Protein AF-A0A6V8LI82-F1 (afdb_monomer_lite)

Foldseek 3Di:
DAWDFFDDDLADDPVDDPLRHGDDDPPPGDTDDDDPDPKDWDWDWDDDPPDIDTDIDIDDPFPDKDKDKDDWAPKAAAAEDEDAADPPFDFDQKAIKTKMKMWIFTHHPNDTPDIDIGIDTHHIGHGYDHDDDDD

Structure (mmCIF, N/CA/C/O backbone):
data_AF-A0A6V8LI82-F1
#
_entry.id   AF-A0A6V8LI82-F1
#
loop_
_atom_site.group_PDB
_atom_site.id
_atom_site.type_symbol
_atom_site.label_atom_id
_atom_site.label_alt_id
_atom_site.label_comp_id
_atom_site.label_asym_id
_atom_site.label_entity_id
_atom_site.label_seq_id
_atom_site.pdbx_PDB_ins_code
_atom_site.Cartn_x
_atom_site.Cartn_y
_atom_site.Cartn_z
_atom_site.occupancy
_atom_site.B_iso_or_equiv
_atom_site.auth_seq_id
_atom_site.auth_comp_id
_atom_site.auth_asym_id
_atom_site.auth_atom_id
_atom_site.pdbx_PDB_model_num
ATOM 1 N N . MET A 1 1 ? -12.559 -1.008 10.882 1.00 90.56 1 MET A N 1
ATOM 2 C CA . MET A 1 1 ? -12.885 -0.784 9.461 1.00 90.56 1 MET A CA 1
ATOM 3 C C . MET A 1 1 ? -12.293 -1.895 8.620 1.00 90.56 1 MET A C 1
ATOM 5 O O . MET A 1 1 ? -11.130 -2.255 8.820 1.00 90.56 1 MET A O 1
ATOM 9 N N . GLN A 1 2 ? -13.124 -2.439 7.738 1.00 93.69 2 GLN A N 1
ATOM 10 C CA . GLN A 1 2 ? -12.808 -3.506 6.794 1.00 93.69 2 GLN A CA 1
ATOM 11 C C . GLN A 1 2 ? -12.335 -2.899 5.469 1.00 93.69 2 GLN A C 1
ATOM 13 O O . GLN A 1 2 ? -12.969 -1.968 4.977 1.00 93.69 2 GLN A O 1
ATOM 18 N N . ASP A 1 3 ? -11.251 -3.437 4.915 1.00 94.31 3 ASP A N 1
ATOM 19 C CA . ASP A 1 3 ? -10.807 -3.172 3.542 1.00 94.31 3 ASP A CA 1
ATOM 20 C C . ASP A 1 3 ? -11.726 -3.940 2.569 1.00 94.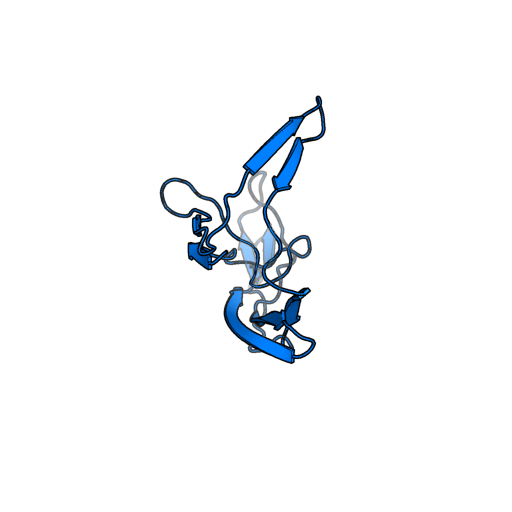31 3 ASP A C 1
ATOM 22 O O . ASP A 1 3 ? -11.959 -5.136 2.769 1.00 94.31 3 ASP A O 1
ATOM 26 N N . VAL A 1 4 ? -12.334 -3.239 1.607 1.00 95.81 4 VAL A N 1
ATOM 27 C CA . VAL A 1 4 ? -13.321 -3.796 0.661 1.00 95.81 4 VAL A CA 1
ATOM 28 C C . VAL A 1 4 ? -12.769 -3.811 -0.757 1.00 95.81 4 VAL A C 1
ATOM 30 O O . VAL A 1 4 ? -12.899 -4.819 -1.448 1.00 95.81 4 VAL A O 1
ATOM 33 N N . GLU A 1 5 ? -12.177 -2.703 -1.192 1.00 94.69 5 GLU A N 1
ATOM 34 C CA . GLU A 1 5 ? -11.540 -2.578 -2.498 1.00 94.69 5 GLU A CA 1
ATOM 35 C C . GLU A 1 5 ? -10.230 -1.820 -2.338 1.00 94.69 5 GLU A C 1
ATOM 37 O O . GLU A 1 5 ? -10.202 -0.710 -1.804 1.00 94.69 5 GLU A O 1
ATOM 42 N N . HIS A 1 6 ? -9.156 -2.445 -2.806 1.00 94.00 6 HIS A N 1
ATOM 43 C CA . HIS A 1 6 ? -7.803 -1.939 -2.688 1.00 94.00 6 HIS A CA 1
ATOM 44 C C . HIS A 1 6 ? -6.937 -2.631 -3.732 1.00 94.00 6 HIS A C 1
ATOM 46 O O . HIS A 1 6 ? -6.865 -3.863 -3.787 1.00 94.00 6 HIS A O 1
ATOM 52 N N . LYS A 1 7 ? -6.277 -1.836 -4.575 1.00 96.31 7 LYS A N 1
ATOM 53 C CA . LYS A 1 7 ? -5.341 -2.350 -5.571 1.00 96.31 7 LYS A CA 1
ATOM 54 C C . LYS A 1 7 ? -4.081 -1.491 -5.622 1.00 96.31 7 LYS A C 1
ATOM 56 O O . LYS A 1 7 ? -4.153 -0.376 -6.139 1.00 96.31 7 LYS A O 1
ATOM 61 N N . PRO A 1 8 ? -2.932 -2.009 -5.169 1.00 97.25 8 PRO A N 1
ATOM 62 C CA . PRO A 1 8 ? -1.665 -1.305 -5.300 1.00 97.25 8 PRO A CA 1
ATOM 63 C C . PRO A 1 8 ? -1.268 -1.073 -6.763 1.00 97.25 8 PRO A C 1
ATOM 65 O O . PRO A 1 8 ? -1.735 -1.754 -7.685 1.00 97.25 8 PRO A O 1
ATOM 68 N N . HIS A 1 9 ? -0.391 -0.099 -6.987 1.00 96.69 9 HIS A N 1
ATOM 69 C CA . HIS A 1 9 ? 0.175 0.180 -8.300 1.00 96.69 9 HIS A CA 1
ATOM 70 C C . HIS A 1 9 ? 0.899 -1.050 -8.867 1.00 96.69 9 HIS A C 1
ATOM 72 O O . HIS A 1 9 ? 1.404 -1.920 -8.154 1.00 96.69 9 HIS A O 1
ATOM 78 N N . SER A 1 10 ? 0.997 -1.118 -10.198 1.00 96.44 10 SER A N 1
ATOM 79 C CA . SER A 1 10 ? 1.777 -2.178 -10.858 1.00 96.44 10 SER A CA 1
ATOM 80 C C . SER A 1 10 ? 3.286 -2.033 -10.634 1.00 96.44 10 SER A C 1
ATOM 82 O O . SER A 1 10 ? 3.988 -3.041 -10.661 1.00 96.44 10 SER A O 1
ATOM 84 N N . TYR A 1 11 ? 3.772 -0.810 -10.406 1.00 95.94 11 TYR A N 1
ATOM 85 C CA . TYR A 1 11 ? 5.172 -0.484 -10.122 1.00 95.94 11 TYR A CA 1
ATOM 86 C C . TYR A 1 11 ? 5.289 0.137 -8.731 1.00 95.94 11 TYR A C 1
ATOM 88 O O . TYR A 1 11 ? 4.347 0.765 -8.248 1.00 95.94 11 TYR A O 1
ATOM 96 N N . TYR A 1 12 ? 6.430 -0.061 -8.078 1.00 95.75 12 TYR A N 1
ATOM 97 C CA . TYR A 1 12 ? 6.659 0.451 -6.732 1.00 95.75 12 TYR A CA 1
ATOM 98 C C . TYR A 1 12 ? 7.148 1.901 -6.766 1.00 95.75 12 TYR A C 1
ATOM 100 O O . TYR A 1 12 ? 8.134 2.209 -7.430 1.00 95.75 12 TYR A O 1
ATOM 108 N N . PHE A 1 13 ? 6.529 2.764 -5.959 1.00 93.62 13 PHE A N 1
ATOM 109 C CA . PHE A 1 13 ? 7.002 4.125 -5.716 1.00 93.62 13 PHE A CA 1
ATOM 110 C C . PHE A 1 13 ? 7.436 4.267 -4.260 1.00 93.62 13 PHE A C 1
ATOM 112 O O . PHE A 1 13 ? 6.645 4.042 -3.349 1.00 93.62 13 PHE A O 1
ATOM 119 N N . SER A 1 14 ? 8.675 4.703 -4.030 1.00 93.31 14 SER A N 1
ATOM 120 C CA . SER A 1 14 ? 9.274 4.794 -2.688 1.00 93.31 14 SER A CA 1
ATOM 121 C C . SE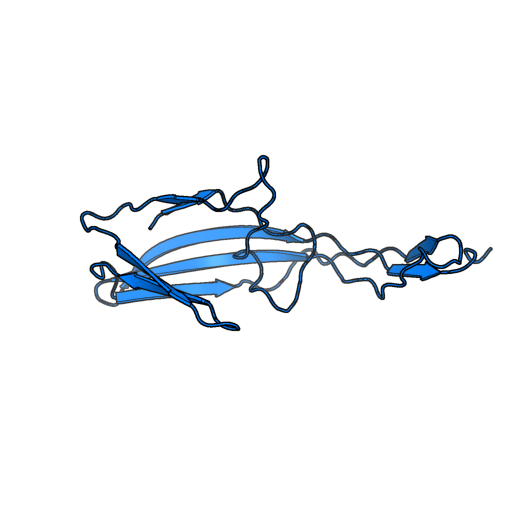R A 1 14 ? 8.536 5.711 -1.712 1.00 93.31 14 SER A C 1
ATOM 123 O O . SER A 1 14 ? 8.662 5.535 -0.504 1.00 93.31 14 SER A O 1
ATOM 125 N N . ARG A 1 15 ? 7.756 6.670 -2.224 1.00 94.56 15 ARG A N 1
ATOM 126 C CA . ARG A 1 15 ? 6.929 7.577 -1.417 1.00 94.56 15 ARG A CA 1
ATOM 127 C C . ARG A 1 15 ? 5.699 6.912 -0.790 1.00 94.56 15 ARG A C 1
ATOM 129 O O . ARG A 1 15 ? 5.069 7.532 0.060 1.00 94.56 15 ARG A O 1
ATOM 136 N N . TYR A 1 16 ? 5.343 5.696 -1.208 1.00 94.81 16 TYR A N 1
ATOM 137 C CA . TYR A 1 16 ? 4.194 4.967 -0.679 1.00 94.81 16 TYR A CA 1
ATOM 138 C C . TYR A 1 16 ? 4.631 3.693 0.052 1.00 94.81 16 TYR A C 1
ATOM 140 O O . TYR A 1 16 ? 5.534 2.991 -0.412 1.00 94.81 16 TYR A O 1
ATOM 148 N N . PRO A 1 17 ? 3.989 3.353 1.182 1.00 95.88 17 PRO A N 1
ATOM 149 C CA . PRO A 1 17 ? 4.238 2.083 1.846 1.00 95.88 17 PRO A CA 1
ATOM 150 C C . PRO A 1 17 ? 3.833 0.921 0.918 1.00 95.88 17 PRO A C 1
ATOM 152 O O . PRO A 1 17 ? 2.712 0.911 0.406 1.00 95.88 17 PRO A O 1
ATOM 155 N N . PRO A 1 18 ? 4.712 -0.071 0.689 1.00 97.00 18 PRO A N 1
ATOM 156 C CA . PRO A 1 18 ? 4.431 -1.147 -0.252 1.00 97.00 18 PRO A CA 1
ATOM 157 C C . PRO A 1 18 ? 3.258 -2.003 0.227 1.00 97.00 18 PRO A C 1
ATOM 159 O O . PRO A 1 18 ? 3.055 -2.181 1.432 1.00 97.00 18 PRO A O 1
ATOM 162 N N . VAL A 1 19 ? 2.541 -2.594 -0.732 1.00 98.00 19 VAL A N 1
ATOM 163 C CA . VAL A 1 19 ? 1.397 -3.509 -0.553 1.00 98.00 19 VAL A CA 1
ATOM 164 C C . VAL A 1 19 ? 0.124 -2.839 -0.023 1.00 98.00 19 VAL A C 1
ATOM 166 O O . VAL A 1 19 ? -0.956 -3.350 -0.292 1.00 98.00 19 VAL A O 1
ATOM 169 N N . ILE A 1 20 ? 0.227 -1.727 0.714 1.00 96.50 20 ILE A N 1
ATOM 170 C CA . ILE A 1 20 ? -0.912 -1.089 1.398 1.00 96.50 20 ILE A CA 1
ATOM 171 C C . ILE A 1 20 ? -1.305 0.284 0.823 1.00 96.50 20 ILE A C 1
ATOM 173 O O . ILE A 1 20 ? -2.024 1.049 1.466 1.00 96.50 20 ILE A O 1
ATOM 177 N N . GLU A 1 21 ? -0.779 0.613 -0.350 1.00 96.12 21 GLU A N 1
ATOM 178 C CA . GLU A 1 21 ? -1.164 1.777 -1.146 1.00 96.12 21 GLU A CA 1
ATOM 179 C C . GLU A 1 21 ? -2.174 1.374 -2.221 1.00 96.12 21 GLU A C 1
ATOM 181 O O . GLU A 1 21 ? -2.169 0.225 -2.654 1.00 96.12 21 GLU A O 1
ATOM 186 N N . SER A 1 22 ? -3.015 2.310 -2.672 1.00 95.00 22 SER A N 1
ATOM 187 C CA . SER A 1 22 ? -4.034 2.028 -3.683 1.00 95.00 22 SER A CA 1
ATOM 188 C C . SER A 1 22 ? -3.933 2.967 -4.880 1.00 95.00 22 SER A C 1
ATOM 190 O O . SER A 1 22 ? -3.773 4.180 -4.741 1.00 95.00 22 SER A O 1
ATOM 192 N N . THR A 1 23 ? -4.104 2.398 -6.070 1.00 95.00 23 THR A N 1
ATOM 193 C CA . THR A 1 23 ? -4.380 3.119 -7.311 1.00 95.00 23 THR A CA 1
ATOM 194 C C . THR A 1 23 ? -5.849 3.532 -7.335 1.00 95.00 23 THR A C 1
ATOM 196 O O . THR A 1 23 ? -6.727 2.707 -7.089 1.00 95.00 23 THR A O 1
ATOM 199 N N . ILE A 1 24 ? -6.117 4.789 -7.685 1.00 93.44 24 ILE A N 1
ATOM 200 C CA . ILE A 1 24 ? -7.466 5.306 -7.941 1.00 93.44 24 ILE A CA 1
ATOM 201 C C . ILE A 1 24 ? -7.540 5.647 -9.431 1.00 93.44 24 ILE A C 1
ATOM 203 O O . ILE A 1 24 ? -6.776 6.478 -9.919 1.00 93.44 24 ILE A O 1
ATOM 207 N N . PHE A 1 25 ? -8.423 4.975 -10.167 1.00 94.25 25 PHE A N 1
ATOM 208 C CA . PHE A 1 25 ? -8.626 5.176 -11.601 1.00 94.25 25 PHE A CA 1
ATOM 209 C C . PHE A 1 25 ? -10.104 4.973 -11.965 1.00 94.25 25 PHE A C 1
ATOM 211 O O . PHE A 1 25 ? -10.496 3.879 -12.383 1.00 94.25 25 PHE A O 1
ATOM 218 N N . PRO A 1 26 ? -10.948 6.006 -11.799 1.00 89.69 26 PRO A N 1
ATOM 219 C CA . PRO A 1 26 ? -12.373 5.893 -12.076 1.00 89.69 26 PRO A CA 1
ATOM 220 C C . PRO A 1 26 ? -12.657 5.620 -13.566 1.00 89.69 26 PRO A C 1
ATOM 222 O O . PRO A 1 26 ? -11.967 6.168 -14.426 1.00 89.69 26 PRO A O 1
ATOM 225 N N . PRO A 1 27 ? -13.684 4.815 -13.900 1.00 92.94 27 PRO A N 1
ATOM 226 C CA . PRO A 1 27 ? -14.560 4.059 -12.995 1.00 92.94 27 PRO A CA 1
ATOM 227 C C . PRO A 1 27 ? -14.014 2.668 -12.603 1.00 92.94 27 PRO A C 1
ATOM 229 O O . PRO A 1 27 ? -14.730 1.891 -11.980 1.00 92.94 27 PRO A O 1
ATOM 232 N N . TYR A 1 28 ? -12.793 2.315 -13.011 1.00 93.94 28 TYR A N 1
ATOM 233 C CA . TYR A 1 28 ? -12.292 0.936 -12.998 1.00 93.94 28 TYR A CA 1
ATOM 234 C C . TYR A 1 28 ? -11.646 0.494 -11.685 1.00 93.94 28 TYR A C 1
ATOM 236 O O . TYR A 1 28 ? -11.718 -0.687 -11.355 1.00 93.94 28 TYR A O 1
ATOM 244 N N . LEU A 1 29 ? -10.959 1.401 -10.990 1.00 94.38 29 LEU A N 1
ATOM 245 C CA . LEU A 1 29 ? -10.279 1.138 -9.723 1.00 94.38 29 LEU A CA 1
ATOM 246 C C . LEU A 1 29 ? -10.613 2.234 -8.723 1.00 94.38 29 LEU A C 1
ATOM 248 O O . LEU A 1 29 ? -10.481 3.420 -9.035 1.00 94.38 29 LEU A O 1
ATOM 252 N N . ASP A 1 30 ? -10.983 1.825 -7.521 1.00 94.62 30 ASP A N 1
ATOM 253 C CA . ASP A 1 30 ? -11.289 2.713 -6.413 1.00 94.62 30 ASP A CA 1
ATOM 254 C C . ASP A 1 30 ? -10.674 2.182 -5.107 1.00 94.62 30 ASP A C 1
ATOM 256 O O . ASP A 1 30 ? -10.169 1.059 -5.038 1.00 94.62 30 ASP A O 1
ATOM 260 N N . PHE A 1 31 ? -10.706 3.000 -4.058 1.00 94.38 31 PHE A N 1
ATOM 261 C CA . PHE A 1 31 ? -10.419 2.563 -2.697 1.00 94.38 31 PHE A CA 1
ATOM 262 C C . PHE A 1 31 ? -11.702 2.590 -1.872 1.00 94.38 31 PHE A C 1
ATOM 264 O O . PHE A 1 31 ? -12.283 3.649 -1.634 1.00 94.38 31 PHE A O 1
ATOM 271 N N . LYS A 1 32 ? -12.131 1.422 -1.386 1.00 94.69 32 LYS A N 1
ATOM 272 C CA . LYS A 1 32 ? -13.363 1.288 -0.604 1.00 94.69 32 LYS A CA 1
ATOM 273 C C . LYS A 1 32 ? -13.081 0.610 0.719 1.00 94.69 32 LYS A C 1
ATOM 275 O O . LYS A 1 32 ? -12.455 -0.446 0.789 1.00 94.69 32 LYS A O 1
ATOM 280 N N . PHE A 1 33 ? -13.641 1.180 1.775 1.00 94.88 33 PHE A N 1
ATOM 281 C CA . PHE A 1 33 ? -13.644 0.587 3.101 1.00 94.88 33 PHE A CA 1
ATOM 282 C C . PHE A 1 33 ? -15.061 0.574 3.664 1.00 94.88 33 PHE A C 1
ATOM 284 O O . PHE A 1 33 ? -15.893 1.423 3.350 1.00 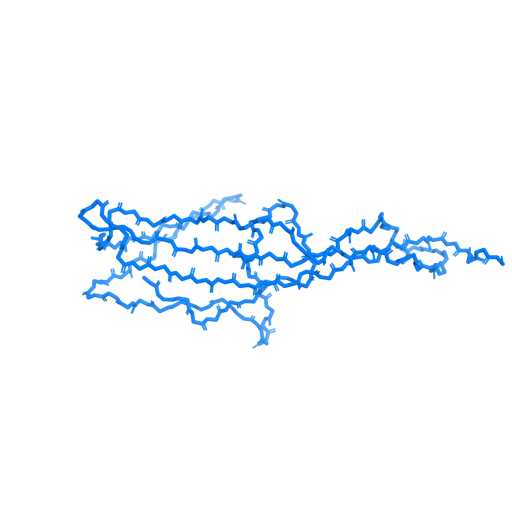94.88 33 PHE A O 1
ATOM 291 N N . LYS A 1 34 ? -15.334 -0.399 4.533 1.00 96.38 34 LYS A N 1
ATOM 292 C CA . LYS A 1 34 ? -16.607 -0.523 5.242 1.00 96.38 34 LYS A CA 1
ATOM 293 C C . LYS A 1 34 ? -16.406 -0.250 6.725 1.00 96.38 34 LYS A C 1
ATOM 295 O O . LYS A 1 34 ? -15.531 -0.843 7.374 1.00 96.38 34 LYS A O 1
ATOM 300 N N . ASN A 1 35 ? -17.250 0.613 7.286 1.00 96.19 35 ASN A N 1
ATOM 301 C CA . ASN A 1 35 ? -17.404 0.671 8.731 1.00 96.19 35 ASN A CA 1
ATOM 302 C C . ASN A 1 35 ? -18.095 -0.616 9.200 1.00 96.19 35 ASN A C 1
ATOM 304 O O . ASN A 1 35 ? -19.253 -0.871 8.885 1.00 96.19 35 ASN A O 1
ATOM 308 N N . ASN A 1 36 ? -17.342 -1.450 9.905 1.00 95.06 36 ASN A N 1
ATOM 309 C CA . ASN A 1 36 ? -17.777 -2.734 10.440 1.00 95.06 36 ASN A CA 1
ATOM 310 C C . ASN A 1 36 ? -17.781 -2.726 11.976 1.00 95.06 36 ASN A C 1
ATOM 312 O O . ASN A 1 36 ? -17.512 -3.751 12.596 1.00 95.06 36 ASN A O 1
ATOM 316 N N . THR A 1 37 ? -17.978 -1.549 12.571 1.00 95.00 37 THR A N 1
ATOM 317 C CA . THR A 1 37 ? -18.089 -1.349 14.019 1.00 95.00 37 THR A CA 1
ATOM 318 C C . THR A 1 37 ? -19.489 -0.857 14.362 1.00 95.00 37 THR A C 1
ATOM 320 O O . THR A 1 37 ? -20.167 -0.305 13.497 1.00 95.00 37 THR A O 1
ATOM 323 N N . ASP A 1 38 ? -19.884 -0.997 15.626 1.00 96.69 38 ASP A N 1
ATOM 324 C CA . ASP A 1 38 ? -21.180 -0.511 16.126 1.00 96.69 38 ASP A CA 1
ATOM 325 C C . ASP A 1 38 ? -21.217 1.017 16.319 1.00 96.69 38 ASP A C 1
ATOM 327 O O . ASP A 1 38 ? -22.216 1.575 16.767 1.00 96.69 38 ASP A O 1
ATOM 331 N N . TYR A 1 39 ? -20.123 1.712 15.993 1.00 97.75 39 TYR A N 1
ATOM 332 C CA . TYR A 1 39 ? -19.959 3.143 16.210 1.00 97.75 39 TYR A CA 1
ATOM 333 C C . TYR A 1 39 ? -19.963 3.901 14.888 1.00 97.75 39 TYR A C 1
ATOM 335 O O . TYR A 1 39 ? -19.440 3.430 13.876 1.00 97.75 39 TYR A O 1
ATOM 343 N N . GLY A 1 40 ? -20.520 5.111 14.902 1.00 97.44 40 GLY A N 1
ATOM 344 C CA . GLY A 1 40 ? -20.447 6.024 13.766 1.00 97.44 40 GLY A CA 1
ATOM 345 C C . GLY A 1 40 ? -19.006 6.415 13.423 1.00 97.44 40 GLY A C 1
ATOM 346 O O . GLY A 1 40 ? -18.115 6.411 14.277 1.00 97.44 40 GLY A O 1
ATOM 347 N N . VAL A 1 41 ? -18.789 6.768 12.158 1.00 97.25 41 VAL A N 1
ATOM 348 C CA . VAL A 1 41 ? -17.557 7.403 11.682 1.00 97.25 41 VAL A CA 1
ATOM 349 C C . VAL A 1 41 ? -17.938 8.777 11.148 1.00 97.25 41 VAL A C 1
ATOM 351 O O . VAL A 1 41 ? -18.759 8.867 10.237 1.00 97.25 41 VAL A O 1
ATOM 354 N N . LEU A 1 42 ? -17.350 9.829 11.712 1.00 97.38 42 LEU A N 1
ATOM 355 C CA . LEU A 1 42 ? -17.448 11.187 11.187 1.00 97.38 42 LEU A CA 1
ATOM 356 C C . LEU A 1 42 ? -16.160 11.499 10.427 1.00 97.38 42 LEU A C 1
ATOM 358 O O . LEU A 1 42 ? -15.071 11.454 10.999 1.00 97.38 42 LEU A O 1
ATOM 362 N N . ILE A 1 43 ? -16.300 11.807 9.141 1.00 97.38 43 ILE A N 1
ATOM 363 C CA . ILE A 1 43 ? -15.218 12.339 8.315 1.00 97.38 43 ILE A CA 1
ATOM 364 C C . ILE A 1 43 ? -15.408 13.850 8.279 1.00 97.38 43 ILE A C 1
ATOM 366 O O . ILE A 1 43 ? -16.417 14.333 7.773 1.00 97.38 43 ILE A O 1
ATOM 370 N N . ASP A 1 44 ? -14.452 14.566 8.852 1.00 98.19 44 ASP A N 1
ATOM 371 C CA . ASP A 1 44 ? -14.439 16.019 8.943 1.00 98.19 44 ASP A CA 1
ATOM 372 C C . ASP A 1 44 ? -13.245 16.557 8.153 1.00 98.19 44 ASP A C 1
ATOM 374 O O . ASP A 1 44 ? -12.114 16.094 8.319 1.00 98.19 44 ASP A O 1
ATOM 378 N N . THR A 1 45 ? -13.500 17.494 7.248 1.00 98.31 45 THR A N 1
ATOM 379 C CA . THR A 1 45 ? -12.506 17.969 6.283 1.00 98.31 45 THR A CA 1
ATOM 380 C C . THR A 1 45 ? -12.390 19.479 6.332 1.00 98.31 45 THR A C 1
ATOM 382 O O . THR A 1 45 ? -13.396 20.181 6.260 1.00 98.31 45 THR A O 1
ATOM 385 N N . SER A 1 46 ? -11.162 19.985 6.353 1.00 98.00 46 SER A N 1
ATOM 386 C CA . SER A 1 46 ? -10.863 21.411 6.221 1.00 98.00 46 SER A CA 1
ATOM 387 C C . SER A 1 46 ? -9.693 21.619 5.267 1.00 98.00 46 SER A C 1
ATOM 389 O O . SER A 1 46 ? -8.866 20.727 5.082 1.00 98.00 46 SER A O 1
ATOM 391 N N . TYR A 1 47 ? -9.624 22.779 4.618 1.00 98.31 47 TYR A N 1
ATOM 392 C CA . TYR A 1 47 ? -8.576 23.057 3.640 1.00 98.31 47 TYR A CA 1
ATOM 393 C C . TYR A 1 47 ? -8.113 24.515 3.681 1.00 98.31 47 TYR A C 1
ATOM 395 O O . TYR A 1 47 ? -8.830 25.409 4.126 1.00 98.31 47 TYR A O 1
ATOM 403 N N . THR A 1 48 ? -6.894 24.737 3.198 1.00 97.81 48 THR A N 1
ATOM 404 C CA . THR A 1 48 ? -6.320 26.045 2.862 1.00 97.81 48 THR A CA 1
ATOM 405 C C . THR A 1 48 ? -6.005 26.082 1.362 1.00 97.81 48 THR A C 1
ATOM 407 O O . THR A 1 48 ? -6.354 25.163 0.623 1.00 97.81 48 THR A O 1
ATOM 410 N N . SER A 1 49 ? -5.312 27.119 0.886 1.00 97.69 49 SER A N 1
ATOM 411 C CA . SER A 1 49 ? -4.831 27.169 -0.501 1.00 97.69 49 SER A CA 1
ATOM 412 C C . SER A 1 49 ? -3.792 26.091 -0.846 1.00 97.69 49 SER A C 1
ATOM 414 O O . SER A 1 49 ? -3.569 25.839 -2.027 1.00 97.69 49 SER A O 1
ATOM 416 N N . SER A 1 50 ? -3.151 25.464 0.147 1.00 97.69 50 SER A N 1
ATOM 417 C CA . SER A 1 50 ? -2.052 24.507 -0.062 1.00 97.69 50 SER A CA 1
ATOM 418 C C . SER A 1 50 ? -2.174 23.201 0.726 1.00 97.69 50 SER A C 1
ATOM 420 O O . SER A 1 50 ? -1.398 22.278 0.479 1.00 97.69 50 SER A O 1
ATOM 422 N N . THR A 1 51 ? -3.137 23.093 1.644 1.00 97.62 51 THR A N 1
ATOM 423 C CA . THR A 1 51 ? -3.282 21.935 2.534 1.00 97.62 51 THR A CA 1
ATOM 424 C C . THR A 1 51 ? -4.725 21.458 2.575 1.00 97.62 51 THR A C 1
ATOM 426 O O . THR A 1 51 ? -5.645 22.264 2.670 1.00 97.62 51 THR A O 1
ATOM 429 N N . LEU A 1 52 ? -4.911 20.140 2.583 1.00 97.44 52 LEU A N 1
ATOM 430 C CA . LEU A 1 52 ? -6.169 19.475 2.911 1.00 97.44 52 LEU A CA 1
ATOM 431 C C . LEU A 1 52 ? -5.958 18.646 4.182 1.00 97.44 52 LEU A C 1
ATOM 433 O O . LEU A 1 52 ? -5.075 17.791 4.225 1.00 97.44 52 LEU A O 1
ATOM 437 N N . THR A 1 53 ? -6.780 18.884 5.197 1.00 97.88 53 THR A N 1
ATOM 438 C CA . THR A 1 53 ? -6.815 18.113 6.440 1.00 97.88 53 THR A CA 1
ATOM 439 C C . THR A 1 53 ? -8.064 17.248 6.444 1.00 97.88 53 THR A C 1
ATOM 441 O O . THR A 1 53 ? -9.176 17.754 6.302 1.00 97.88 53 THR A O 1
ATOM 444 N N . VAL A 1 54 ? -7.882 15.942 6.634 1.00 97.69 54 VAL A N 1
ATOM 445 C CA . VAL A 1 54 ? -8.974 14.974 6.778 1.00 97.69 54 VAL A CA 1
ATOM 446 C C . VAL A 1 54 ? -8.874 14.344 8.161 1.00 97.69 54 VAL A C 1
ATOM 448 O O . VAL A 1 54 ? -7.947 13.587 8.445 1.00 97.69 54 VAL A O 1
ATOM 451 N N . SER A 1 55 ? -9.835 14.661 9.018 1.00 97.50 55 SER A N 1
ATOM 452 C CA . SER A 1 55 ? -9.974 14.108 10.361 1.00 97.50 55 SER A CA 1
ATOM 453 C C . SER A 1 55 ? -11.029 13.008 10.348 1.00 97.50 55 SER A C 1
ATOM 455 O O . SER A 1 55 ? -12.139 13.201 9.858 1.00 97.50 55 SER A O 1
ATOM 457 N N . VAL A 1 56 ? -10.694 11.841 10.896 1.00 96.06 56 VAL A N 1
ATOM 458 C CA . VAL A 1 56 ? -11.618 10.703 10.979 1.00 96.06 56 VAL A CA 1
ATOM 459 C C . VAL A 1 56 ? -11.878 10.387 12.445 1.00 96.06 56 VAL A C 1
ATOM 461 O O . VAL A 1 56 ? -10.994 9.904 13.154 1.00 96.06 56 VAL A O 1
ATOM 464 N N . TRP A 1 57 ? -13.101 10.656 12.893 1.00 96.88 57 TRP A N 1
ATOM 465 C CA . TRP A 1 57 ? -13.529 10.490 14.278 1.00 96.88 57 TRP A CA 1
ATOM 466 C C . TRP A 1 57 ? -14.403 9.250 14.436 1.00 96.88 57 TRP A C 1
ATOM 468 O O . TRP A 1 57 ? -15.311 9.008 13.641 1.00 96.88 57 TRP A O 1
ATOM 478 N N . SER A 1 58 ? -14.136 8.462 15.477 1.00 96.81 58 SER A N 1
ATOM 479 C CA . SER A 1 58 ? -14.954 7.313 15.873 1.00 96.81 58 SER A CA 1
ATOM 480 C C . SER A 1 58 ? -14.573 6.848 17.286 1.00 96.81 58 SER A C 1
ATOM 482 O O . SER A 1 58 ? -13.666 7.399 17.916 1.00 96.81 58 SER A O 1
ATOM 484 N N . THR A 1 59 ? -15.232 5.803 17.780 1.00 96.94 59 THR A N 1
ATOM 485 C CA . THR A 1 59 ? -14.894 5.138 19.043 1.00 96.94 59 THR A CA 1
ATOM 486 C C . THR A 1 59 ? -13.828 4.068 18.807 1.00 96.94 59 THR A C 1
ATOM 488 O O . THR A 1 59 ? -13.952 3.212 17.929 1.00 96.94 59 THR A O 1
ATOM 491 N N . LYS A 1 60 ? -12.753 4.090 19.605 1.00 94.00 60 LYS A N 1
ATOM 492 C CA . LYS A 1 60 ? -11.680 3.090 19.512 1.00 94.00 60 LYS A CA 1
ATOM 493 C C . LYS A 1 60 ? -12.183 1.718 19.974 1.00 94.00 60 LYS A C 1
ATOM 495 O O . LYS A 1 60 ? -12.630 1.572 21.104 1.00 94.00 60 LYS A O 1
ATOM 500 N N . VAL A 1 61 ? -12.048 0.706 19.113 1.00 95.19 61 VAL A N 1
ATOM 501 C CA . VAL A 1 61 ? -12.437 -0.693 19.409 1.00 95.19 61 VAL A CA 1
ATOM 502 C C . VAL A 1 61 ? -11.250 -1.644 19.628 1.00 95.19 61 VAL A C 1
ATOM 504 O O . VAL A 1 61 ? -11.441 -2.761 20.117 1.00 95.19 61 VAL A O 1
ATOM 507 N N . TYR A 1 62 ? -10.038 -1.197 19.284 1.00 96.31 62 TYR A N 1
ATOM 508 C CA . TYR A 1 62 ? -8.760 -1.892 19.472 1.00 96.31 62 TYR A CA 1
ATOM 509 C C . TYR A 1 62 ? -7.783 -0.976 20.214 1.00 96.31 62 TYR A C 1
ATOM 511 O O . TYR A 1 62 ? -7.831 0.243 20.030 1.00 96.31 62 TYR A O 1
ATOM 519 N N . ASP A 1 63 ? -6.871 -1.565 20.987 1.00 96.69 63 ASP A N 1
ATOM 520 C CA . ASP A 1 63 ? -5.808 -0.836 21.691 1.00 96.69 63 ASP A CA 1
ATOM 521 C C . ASP A 1 63 ? -4.793 -0.282 20.683 1.00 96.69 63 ASP A C 1
ATOM 523 O O . ASP A 1 63 ? -4.337 0.856 20.789 1.00 96.69 63 ASP A O 1
ATOM 527 N N . SER A 1 64 ? -4.453 -1.091 19.674 1.00 96.81 64 SER A N 1
ATOM 528 C CA . SER A 1 64 ? -3.598 -0.685 18.564 1.00 96.81 64 SER A CA 1
ATOM 529 C C . SER A 1 64 ? -3.867 -1.497 17.301 1.00 96.81 64 SER A C 1
ATOM 531 O O . SER A 1 64 ? -4.336 -2.640 17.340 1.00 96.81 64 SER A O 1
ATOM 533 N N . VAL A 1 65 ? -3.564 -0.874 16.164 1.00 96.50 65 VAL A N 1
ATOM 534 C CA . VAL A 1 65 ? -3.571 -1.499 14.844 1.00 96.50 65 VAL A CA 1
ATOM 535 C C . VAL A 1 65 ? -2.279 -1.093 14.150 1.00 96.50 65 VAL A C 1
ATOM 537 O O . VAL A 1 65 ? -2.072 0.090 13.896 1.00 96.50 65 VAL A O 1
ATOM 540 N N . THR A 1 66 ? -1.400 -2.055 13.885 1.00 97.25 66 THR A N 1
ATOM 541 C CA . THR A 1 66 ? -0.076 -1.816 13.289 1.00 97.25 66 THR A CA 1
ATOM 542 C C . THR A 1 66 ? 0.100 -2.621 12.011 1.00 97.25 66 THR A C 1
ATOM 544 O O . THR A 1 66 ? -0.612 -3.603 11.788 1.00 97.25 66 THR A O 1
ATOM 547 N N . THR A 1 67 ? 1.062 -2.216 11.184 1.00 97.94 67 THR A N 1
ATOM 548 C CA . THR A 1 67 ? 1.453 -2.960 9.986 1.00 97.94 67 THR A CA 1
ATOM 549 C C . THR A 1 67 ? 2.878 -3.478 10.138 1.00 97.94 67 THR A C 1
ATOM 551 O O . THR A 1 67 ? 3.764 -2.741 10.563 1.00 97.94 67 THR A O 1
ATOM 554 N N . GLU A 1 68 ? 3.092 -4.740 9.783 1.00 98.31 68 GLU A N 1
ATOM 555 C CA . GLU A 1 68 ? 4.410 -5.364 9.652 1.00 98.31 68 GLU A CA 1
ATOM 556 C C . GLU A 1 68 ? 4.610 -5.845 8.213 1.00 98.31 68 GLU A C 1
ATOM 558 O O . GLU A 1 68 ? 3.660 -6.287 7.568 1.00 98.31 68 GLU A O 1
ATOM 563 N N . TRP A 1 69 ? 5.842 -5.810 7.710 1.00 98.56 69 TRP A N 1
ATOM 564 C CA . TRP A 1 69 ? 6.168 -6.245 6.351 1.00 98.56 69 TRP A CA 1
ATOM 565 C C . TRP A 1 69 ? 7.115 -7.438 6.372 1.00 98.56 69 TRP A C 1
ATOM 567 O O . TRP A 1 69 ? 8.028 -7.509 7.193 1.00 98.56 69 TRP A O 1
ATOM 577 N N . SER A 1 70 ? 6.925 -8.367 5.436 1.00 98.62 70 SER A N 1
ATOM 578 C CA . SER A 1 70 ? 7.933 -9.391 5.163 1.00 98.62 70 SER A CA 1
ATOM 579 C C . SER A 1 70 ? 9.152 -8.784 4.468 1.00 98.62 70 SER A C 1
ATOM 581 O O . SER A 1 70 ? 9.081 -7.698 3.884 1.00 98.62 70 SER A O 1
ATOM 583 N N . ALA A 1 71 ? 10.246 -9.544 4.409 1.00 98.44 71 ALA A N 1
ATOM 584 C CA . ALA A 1 71 ? 11.283 -9.292 3.415 1.00 98.44 71 ALA A CA 1
ATOM 585 C C . ALA A 1 71 ? 10.686 -9.332 1.993 1.00 98.44 71 ALA A C 1
ATOM 587 O O . ALA A 1 71 ? 9.698 -10.035 1.733 1.00 98.44 71 ALA A O 1
ATOM 588 N N . ARG A 1 72 ? 11.288 -8.574 1.073 1.00 98.38 72 ARG A N 1
ATOM 589 C CA . ARG A 1 72 ? 10.978 -8.669 -0.358 1.00 98.38 72 ARG A CA 1
ATOM 590 C C . ARG A 1 72 ? 11.480 -10.006 -0.896 1.00 98.38 72 ARG A C 1
ATOM 592 O O . ARG A 1 72 ? 12.537 -10.483 -0.493 1.00 98.38 72 ARG A O 1
ATOM 599 N N . ARG A 1 73 ? 10.727 -10.597 -1.819 1.00 98.69 73 ARG A N 1
ATOM 600 C CA . ARG A 1 73 ? 11.043 -11.877 -2.468 1.00 98.69 73 ARG A CA 1
ATOM 601 C C . ARG A 1 73 ? 10.725 -11.810 -3.958 1.00 98.69 73 ARG A C 1
ATOM 603 O O . ARG A 1 73 ? 10.075 -10.868 -4.399 1.00 98.69 73 ARG A O 1
ATOM 610 N N . ASN A 1 74 ? 11.156 -12.813 -4.722 1.00 98.31 74 ASN A N 1
ATOM 611 C CA . ASN A 1 74 ? 10.910 -12.901 -6.169 1.00 98.31 74 ASN A CA 1
ATOM 612 C C . ASN A 1 74 ? 11.350 -11.631 -6.921 1.00 98.31 74 ASN A C 1
ATOM 614 O O . ASN A 1 74 ? 10.577 -11.044 -7.678 1.00 98.31 74 ASN A O 1
ATOM 618 N N . ILE A 1 75 ? 12.573 -11.170 -6.652 1.00 98.44 75 ILE A N 1
ATOM 619 C CA . ILE A 1 75 ? 13.105 -9.953 -7.268 1.00 98.44 75 ILE A CA 1
ATOM 620 C C . ILE A 1 75 ? 13.253 -10.168 -8.777 1.00 98.44 75 ILE A C 1
ATOM 622 O O . ILE A 1 75 ? 13.831 -11.163 -9.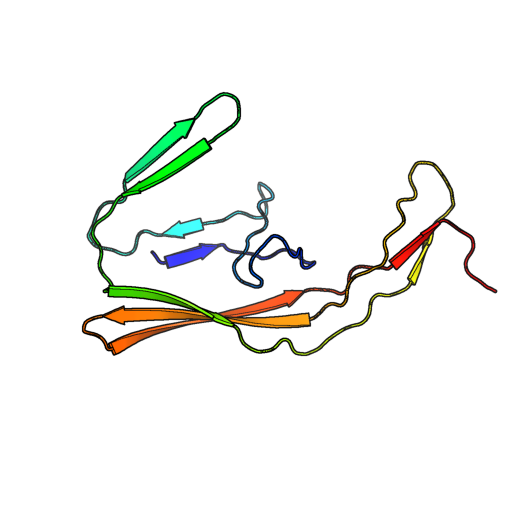209 1.00 98.44 75 ILE A O 1
ATOM 626 N N . THR A 1 76 ? 12.747 -9.228 -9.573 1.00 98.25 76 THR A N 1
ATOM 627 C CA . THR A 1 76 ? 12.866 -9.237 -11.039 1.00 98.25 76 THR A CA 1
ATOM 628 C C . THR A 1 76 ? 13.612 -7.997 -11.503 1.00 98.25 76 THR A C 1
ATOM 630 O O . THR A 1 76 ? 13.377 -6.904 -10.994 1.00 98.25 76 THR A O 1
ATOM 633 N N . GLN A 1 77 ? 14.537 -8.164 -12.448 1.00 97.69 77 GLN A N 1
ATOM 634 C CA . GLN A 1 77 ? 15.345 -7.057 -12.959 1.00 97.69 77 GLN A CA 1
ATOM 635 C C . GLN A 1 77 ? 14.627 -6.321 -14.097 1.00 97.69 77 GLN A C 1
ATOM 637 O O . GLN A 1 77 ? 13.885 -6.954 -14.859 1.00 97.69 77 GLN A O 1
ATOM 642 N N . PRO A 1 78 ? 14.828 -4.998 -14.219 1.00 96.62 78 PRO A N 1
ATOM 643 C CA . PRO A 1 78 ? 14.252 -4.215 -15.301 1.00 96.62 78 PRO A CA 1
ATOM 644 C C . PRO A 1 78 ? 14.819 -4.662 -16.652 1.00 96.62 78 PRO A C 1
ATOM 646 O O . PRO A 1 78 ? 15.991 -5.015 -16.768 1.00 96.62 78 PRO A O 1
ATOM 649 N N . LYS A 1 79 ? 13.981 -4.638 -17.692 1.00 94.69 79 LYS A N 1
ATOM 650 C CA . LYS A 1 79 ? 14.432 -4.837 -19.075 1.00 94.69 79 LYS A CA 1
ATOM 651 C C . LYS A 1 79 ? 14.801 -3.492 -19.684 1.00 94.69 79 LYS A C 1
ATOM 653 O O . LYS A 1 79 ? 14.030 -2.541 -19.551 1.00 94.69 79 LYS A O 1
ATOM 658 N N . THR A 1 80 ? 15.924 -3.437 -20.391 1.00 95.50 80 THR A N 1
ATOM 659 C CA . THR A 1 80 ? 16.268 -2.278 -21.218 1.00 95.50 80 THR A CA 1
ATOM 660 C C . THR A 1 80 ? 15.417 -2.278 -22.481 1.00 95.50 80 THR A C 1
ATOM 662 O O . THR A 1 80 ? 15.340 -3.285 -23.183 1.00 95.50 80 THR A O 1
ATOM 665 N N . THR A 1 81 ? 14.760 -1.156 -22.752 1.00 93.44 81 THR A N 1
ATOM 666 C CA . THR A 1 81 ? 13.983 -0.919 -23.968 1.00 93.44 81 THR A CA 1
ATOM 667 C C . THR A 1 81 ? 14.513 0.337 -24.639 1.00 93.44 81 THR A C 1
ATOM 669 O O . THR A 1 81 ? 14.523 1.412 -24.044 1.00 93.44 81 THR A O 1
ATOM 672 N N . TYR A 1 82 ? 14.953 0.185 -25.881 1.00 93.44 82 TYR A N 1
ATOM 673 C CA . TYR A 1 82 ? 15.429 1.288 -26.703 1.00 93.44 82 TYR A CA 1
ATOM 674 C C . TYR A 1 82 ? 14.243 1.937 -27.407 1.00 93.44 82 TYR A C 1
ATOM 676 O O . TYR A 1 82 ? 13.432 1.247 -28.027 1.00 93.44 82 TYR A O 1
ATOM 684 N N . LEU A 1 83 ? 14.129 3.253 -27.271 1.00 92.69 83 LEU A N 1
ATOM 685 C CA . LEU A 1 83 ? 13.087 4.059 -27.892 1.00 92.69 83 LEU A CA 1
ATOM 686 C C . LEU A 1 83 ? 13.713 5.028 -28.894 1.00 92.69 83 LEU A C 1
ATOM 688 O O . LEU A 1 83 ? 14.851 5.472 -28.723 1.00 92.69 83 LEU A O 1
ATOM 692 N N . GLU A 1 84 ? 12.943 5.384 -29.922 1.00 92.12 84 GLU A N 1
ATOM 693 C CA . GLU A 1 84 ? 13.361 6.398 -30.887 1.00 92.12 84 GLU A CA 1
ATOM 694 C C . GLU A 1 84 ? 13.642 7.733 -30.176 1.00 92.12 84 GLU A C 1
ATOM 696 O O . GLU A 1 84 ? 12.808 8.201 -29.389 1.00 92.12 84 GLU A O 1
ATOM 701 N N . PRO A 1 85 ? 14.799 8.366 -30.434 1.00 90.38 85 PRO A N 1
ATOM 702 C CA . PRO A 1 85 ? 15.152 9.623 -29.797 1.00 90.38 85 PRO A CA 1
ATOM 703 C C . PRO A 1 85 ? 14.200 10.744 -30.228 1.00 90.38 85 PRO A C 1
ATOM 705 O O . PRO A 1 85 ? 13.806 10.853 -31.390 1.00 90.38 85 PRO A O 1
ATOM 708 N N . GLY A 1 86 ? 13.840 11.616 -29.286 1.00 88.50 86 GLY A N 1
ATOM 709 C CA . GLY A 1 86 ? 12.971 12.757 -29.554 1.00 88.50 86 GLY A CA 1
ATOM 710 C C . GLY A 1 86 ? 12.275 13.287 -28.301 1.00 88.50 86 GLY A C 1
ATOM 711 O O . GLY A 1 86 ? 12.415 12.716 -27.222 1.00 88.50 86 GLY A O 1
ATOM 712 N N . PRO A 1 87 ? 11.462 14.349 -28.430 1.00 90.38 87 PRO A N 1
ATOM 713 C CA . PRO A 1 87 ? 10.849 15.040 -27.290 1.00 90.38 87 PRO A CA 1
ATOM 714 C C . PRO A 1 87 ? 9.830 14.195 -26.505 1.00 90.38 87 PRO A C 1
ATOM 716 O O . PRO A 1 87 ? 9.417 14.589 -25.421 1.00 90.38 87 PRO A O 1
ATOM 719 N N . LYS A 1 88 ? 9.395 13.050 -27.051 1.00 89.69 88 LYS A N 1
ATOM 720 C CA . LYS A 1 88 ? 8.494 12.095 -26.379 1.00 89.69 88 LYS A CA 1
ATOM 721 C C . LYS A 1 88 ? 9.234 10.949 -25.688 1.00 89.69 88 LYS A C 1
ATOM 723 O O . LYS A 1 88 ? 8.593 10.145 -25.018 1.00 89.69 88 LYS A O 1
ATOM 728 N N . CYS A 1 89 ? 10.545 10.844 -25.886 1.00 91.44 89 CYS A N 1
ATOM 729 C CA . CYS A 1 89 ? 11.346 9.818 -25.253 1.00 91.44 89 CYS A CA 1
ATOM 730 C C . CYS A 1 89 ? 11.770 10.303 -23.865 1.00 91.44 89 CYS A C 1
ATOM 732 O O . CYS A 1 89 ? 12.463 11.310 -23.738 1.00 91.44 89 CYS A O 1
ATOM 734 N N . ILE A 1 90 ? 11.303 9.606 -22.831 1.00 91.81 90 ILE A N 1
ATOM 735 C CA . ILE A 1 90 ? 11.639 9.894 -21.439 1.00 91.81 90 ILE A CA 1
ATOM 736 C C . ILE A 1 90 ? 12.477 8.726 -20.942 1.00 91.81 90 ILE A C 1
ATOM 738 O O . ILE A 1 90 ? 11.967 7.614 -20.804 1.00 91.81 90 ILE A O 1
ATOM 742 N N . GLU A 1 91 ? 13.761 8.980 -20.706 1.00 92.81 91 GLU A N 1
ATOM 743 C CA . GLU A 1 91 ? 14.659 7.967 -20.163 1.00 92.81 91 GLU A CA 1
ATOM 744 C C . GLU A 1 91 ? 14.276 7.607 -18.731 1.00 92.81 91 GLU A C 1
ATOM 746 O O . GLU A 1 91 ? 13.874 8.458 -17.931 1.00 92.81 91 GLU A O 1
ATOM 751 N N . THR A 1 92 ? 14.432 6.332 -18.394 1.00 91.50 92 THR A N 1
ATOM 752 C CA . THR A 1 92 ? 14.215 5.823 -17.040 1.00 91.50 92 THR A CA 1
ATOM 753 C C . THR A 1 92 ? 15.354 4.883 -16.685 1.00 91.50 92 THR A C 1
ATOM 755 O O . THR A 1 92 ? 15.786 4.086 -17.505 1.00 91.50 92 THR A O 1
ATOM 758 N N . ALA A 1 93 ? 15.817 4.903 -15.435 1.00 91.38 93 ALA A N 1
ATOM 759 C CA . ALA A 1 93 ? 16.832 3.944 -14.985 1.00 91.38 93 ALA A CA 1
ATOM 760 C C . ALA A 1 93 ? 16.286 2.504 -14.856 1.00 91.38 93 ALA A C 1
ATOM 762 O O . ALA A 1 93 ? 17.054 1.550 -14.717 1.00 91.38 93 ALA A O 1
ATOM 763 N N . GLY A 1 94 ? 14.959 2.345 -14.894 1.00 93.00 94 GLY A N 1
ATOM 764 C CA . GLY A 1 94 ? 14.264 1.127 -14.505 1.00 93.00 94 GLY A CA 1
ATOM 765 C C . GLY A 1 94 ? 14.349 0.866 -13.000 1.00 93.00 94 GLY A C 1
ATOM 766 O O . GLY A 1 94 ? 15.232 1.357 -12.296 1.00 93.00 94 GLY A O 1
ATOM 767 N N . LEU A 1 95 ? 13.408 0.080 -12.487 1.00 95.44 95 LEU A N 1
ATOM 768 C CA . LEU A 1 95 ? 13.366 -0.309 -11.079 1.00 95.44 95 LEU A CA 1
ATOM 769 C C . LEU A 1 95 ? 13.107 -1.811 -10.962 1.00 95.44 95 LEU A C 1
ATOM 771 O O . LEU A 1 95 ? 12.251 -2.335 -11.681 1.00 95.44 95 LEU A O 1
ATOM 775 N N . PRO A 1 96 ? 13.794 -2.524 -10.051 1.00 97.19 96 PRO A N 1
ATOM 776 C CA . PRO A 1 96 ? 13.504 -3.927 -9.807 1.00 97.19 96 PRO A CA 1
ATOM 777 C C . PRO A 1 96 ? 12.070 -4.142 -9.312 1.00 97.19 96 PRO A C 1
ATOM 779 O O . PRO A 1 96 ? 11.589 -3.443 -8.417 1.00 97.19 96 PRO A O 1
ATOM 782 N N . GLY A 1 97 ? 11.411 -5.159 -9.858 1.00 98.25 97 GLY A N 1
ATOM 783 C CA . GLY A 1 97 ? 10.140 -5.663 -9.352 1.00 98.25 97 GLY A CA 1
ATOM 784 C C . GLY A 1 97 ? 10.357 -6.614 -8.183 1.00 98.25 97 GLY A C 1
ATOM 785 O O . GLY A 1 97 ? 11.457 -7.134 -7.984 1.00 98.25 97 GLY A O 1
ATOM 786 N N . PHE A 1 98 ? 9.309 -6.865 -7.405 1.00 98.69 98 PHE A N 1
ATOM 787 C CA . PHE A 1 98 ? 9.355 -7.775 -6.261 1.00 98.69 98 PHE A CA 1
ATOM 788 C C . PHE A 1 98 ? 7.953 -8.155 -5.787 1.00 98.69 98 PHE A C 1
ATOM 790 O O . PHE A 1 98 ? 6.991 -7.408 -5.960 1.00 98.69 98 PHE A O 1
ATOM 797 N N . THR A 1 99 ? 7.850 -9.286 -5.096 1.00 98.81 99 THR A N 1
ATOM 798 C CA . THR A 1 99 ? 6.693 -9.626 -4.265 1.00 98.81 99 THR A CA 1
ATOM 799 C C . THR A 1 99 ? 6.975 -9.269 -2.807 1.00 98.81 99 THR A C 1
ATOM 801 O O . THR A 1 99 ? 8.072 -9.517 -2.299 1.00 98.81 99 THR A O 1
ATOM 804 N N . GLN A 1 100 ? 5.985 -8.724 -2.104 1.00 98.69 100 GLN A N 1
ATOM 805 C CA . GLN A 1 100 ? 6.061 -8.482 -0.663 1.00 98.69 100 GLN A CA 1
ATOM 806 C C . GLN A 1 100 ? 4.709 -8.748 0.001 1.00 98.69 100 GLN A C 1
ATOM 808 O O . GLN A 1 100 ? 3.657 -8.584 -0.621 1.00 98.69 100 GLN A O 1
ATOM 813 N N . ASP A 1 101 ? 4.752 -9.165 1.266 1.00 98.75 101 ASP A N 1
ATOM 814 C CA . ASP A 1 101 ? 3.568 -9.327 2.097 1.00 98.75 101 ASP A CA 1
ATOM 815 C C . ASP A 1 101 ? 3.529 -8.224 3.168 1.00 98.75 101 ASP A C 1
ATOM 817 O O . ASP A 1 101 ? 4.563 -7.877 3.748 1.00 98.75 101 ASP A O 1
ATOM 821 N N . ALA A 1 102 ? 2.333 -7.712 3.455 1.00 98.44 102 ALA A N 1
ATOM 822 C CA . ALA A 1 102 ? 2.060 -6.817 4.576 1.00 98.44 102 ALA A CA 1
ATOM 823 C C . ALA A 1 102 ? 1.024 -7.449 5.508 1.00 98.44 102 ALA A C 1
ATOM 825 O O . ALA A 1 102 ? 0.090 -8.120 5.067 1.00 98.44 102 ALA A O 1
ATOM 826 N N . TYR A 1 103 ? 1.190 -7.235 6.806 1.00 98.44 103 TYR A N 1
ATOM 827 C CA . TYR A 1 103 ? 0.362 -7.823 7.844 1.00 98.44 103 TYR A CA 1
ATOM 828 C C . TYR A 1 103 ? -0.228 -6.733 8.717 1.00 98.44 103 TYR A C 1
ATOM 830 O O . TYR A 1 103 ? 0.508 -6.050 9.422 1.00 98.44 103 TYR A O 1
ATOM 838 N N . ARG A 1 104 ? -1.554 -6.604 8.715 1.00 98.00 104 ARG A N 1
ATOM 839 C CA . ARG A 1 104 ? -2.265 -5.713 9.632 1.00 98.00 104 ARG A CA 1
ATOM 840 C C . ARG A 1 104 ? -2.604 -6.474 10.906 1.00 98.00 104 ARG A C 1
ATOM 842 O O . ARG A 1 104 ? -3.303 -7.487 10.864 1.00 98.00 104 ARG A O 1
ATOM 849 N N . ILE A 1 105 ? -2.090 -5.999 12.031 1.00 98.38 105 ILE A N 1
ATOM 850 C CA . ILE A 1 105 ? -2.138 -6.678 13.327 1.00 98.38 105 ILE A CA 1
ATOM 851 C C . ILE A 1 105 ? -2.985 -5.850 14.278 1.00 98.38 105 ILE A C 1
ATOM 853 O O . ILE A 1 105 ? -2.698 -4.681 14.517 1.00 98.38 105 ILE A O 1
ATOM 857 N N . PHE A 1 106 ? -4.021 -6.469 14.835 1.00 98.00 106 PHE A N 1
ATOM 858 C CA . PHE A 1 106 ? -4.954 -5.831 15.755 1.00 98.00 106 PHE A CA 1
ATOM 859 C C . PHE A 1 106 ? -4.702 -6.346 17.167 1.00 98.00 106 PHE A C 1
ATOM 861 O O . PHE A 1 106 ? -4.719 -7.563 17.390 1.00 98.00 106 PHE A O 1
ATOM 868 N N . LYS A 1 107 ? -4.511 -5.434 18.124 1.00 98.31 107 LYS A N 1
ATOM 869 C CA . LYS A 1 107 ? -4.351 -5.767 19.543 1.00 98.31 107 LYS A CA 1
ATOM 870 C C . LYS A 1 107 ? -5.528 -5.269 20.377 1.00 98.31 107 LYS A C 1
ATOM 872 O O . LYS A 1 107 ? -6.017 -4.161 20.165 1.00 98.31 107 LYS A O 1
ATOM 877 N N . LYS A 1 108 ? -5.979 -6.098 21.321 1.00 97.62 108 LYS A N 1
ATOM 878 C CA . LYS A 1 108 ? -7.007 -5.769 22.320 1.00 97.62 108 LYS A CA 1
ATOM 879 C C . LYS A 1 108 ? -6.734 -6.533 23.615 1.00 97.62 108 LYS A C 1
ATOM 881 O O . LYS A 1 108 ? -6.441 -7.728 23.568 1.00 97.62 108 LYS A O 1
ATOM 886 N N . GLY A 1 109 ? -6.800 -5.854 24.756 1.00 96.94 109 GLY A N 1
ATOM 887 C CA . GLY A 1 109 ? -6.388 -6.419 26.043 1.00 96.94 109 GLY A CA 1
ATOM 888 C C . GLY A 1 109 ? -4.920 -6.855 26.044 1.00 96.94 109 GLY A C 1
ATOM 889 O O . GLY A 1 109 ? -4.591 -7.905 26.592 1.00 96.94 109 GLY A O 1
ATOM 890 N N . GLY A 1 110 ? -4.054 -6.122 25.332 1.00 96.00 110 GLY A N 1
ATOM 891 C CA . GLY A 1 110 ? -2.624 -6.436 25.201 1.00 96.00 110 GLY A CA 1
ATOM 892 C C . GLY A 1 110 ? -2.280 -7.665 24.340 1.00 96.00 110 GLY A C 1
ATOM 893 O O . GLY A 1 110 ? -1.102 -7.952 24.135 1.00 96.00 110 GLY A O 1
ATOM 894 N N . LYS A 1 111 ? -3.274 -8.377 23.793 1.00 97.94 111 LYS A N 1
ATOM 895 C CA . LYS A 1 111 ? -3.086 -9.583 22.968 1.00 97.94 111 LYS A CA 1
ATOM 896 C C . LYS A 1 111 ? -3.415 -9.310 21.506 1.00 97.94 111 LYS A C 1
ATOM 898 O O . LYS A 1 111 ? -4.279 -8.490 21.206 1.00 97.94 111 LYS A O 1
ATOM 903 N N . VAL A 1 112 ? -2.755 -10.023 20.592 1.00 98.25 112 VAL A N 1
ATOM 904 C CA . VAL A 1 112 ? -3.134 -10.020 19.170 1.00 98.25 112 VAL A CA 1
ATOM 905 C C . VAL A 1 112 ? -4.444 -10.787 19.016 1.00 98.25 112 VAL A C 1
ATOM 907 O O . VAL A 1 112 ? -4.501 -11.972 19.325 1.00 98.25 112 VAL A O 1
ATOM 910 N N . VAL A 1 113 ? -5.488 -10.109 18.540 1.00 97.94 113 VAL A N 1
ATOM 911 C CA . VAL A 1 113 ? -6.835 -10.687 18.371 1.00 97.94 113 VAL A CA 1
ATOM 912 C C . VAL A 1 113 ? -7.196 -10.947 16.913 1.00 97.94 113 VAL A C 1
ATOM 914 O O . VAL A 1 113 ? -8.096 -11.730 16.629 1.00 97.94 113 VAL A O 1
ATOM 917 N N . LYS A 1 114 ? -6.503 -10.296 15.974 1.00 97.00 114 LYS A N 1
ATOM 918 C CA . LYS A 1 114 ? -6.705 -10.483 14.537 1.00 97.00 114 LYS A CA 1
ATOM 919 C C . LYS A 1 114 ? -5.423 -10.150 13.780 1.00 97.00 114 LYS A C 1
ATOM 921 O O . LYS A 1 114 ? -4.699 -9.225 14.153 1.00 97.00 114 LYS A O 1
ATOM 926 N N . ARG A 1 115 ? -5.171 -10.886 12.698 1.00 97.81 115 ARG A N 1
ATOM 927 C CA . ARG A 1 115 ? -4.089 -10.632 11.744 1.00 97.81 115 ARG A CA 1
ATOM 928 C C . ARG A 1 115 ? -4.624 -10.780 10.324 1.00 97.81 115 ARG A C 1
ATOM 930 O O . ARG A 1 115 ? -5.190 -11.816 9.997 1.00 97.81 115 ARG A O 1
ATOM 937 N N . GLU A 1 116 ? -4.451 -9.756 9.500 1.00 97.56 116 GLU A N 1
ATOM 938 C CA . GLU A 1 116 ? -4.827 -9.764 8.081 1.00 97.56 116 GLU A CA 1
ATOM 939 C C . GLU A 1 116 ? -3.556 -9.748 7.237 1.00 97.56 116 GLU A C 1
ATOM 941 O O . GLU A 1 116 ? -2.637 -8.988 7.539 1.00 97.56 116 GLU A O 1
ATOM 946 N N . LYS A 1 117 ? -3.487 -10.593 6.205 1.00 97.56 117 LYS A N 1
ATOM 947 C CA . LYS A 1 117 ? -2.356 -10.653 5.277 1.00 97.56 117 LYS A CA 1
ATOM 948 C C . LYS A 1 117 ? -2.766 -10.063 3.932 1.00 97.56 117 LYS A C 1
ATOM 950 O O . LYS A 1 117 ? -3.746 -10.508 3.345 1.00 97.56 117 LYS A O 1
ATOM 955 N N . PHE A 1 118 ? -1.943 -9.160 3.424 1.00 97.88 118 PHE A N 1
ATOM 956 C CA . PHE A 1 118 ? -1.985 -8.638 2.066 1.00 97.88 118 PHE A CA 1
ATOM 957 C C . PHE A 1 118 ? -0.727 -9.103 1.333 1.00 97.88 118 PHE A C 1
ATOM 959 O O . PHE A 1 118 ? 0.344 -9.194 1.937 1.00 97.88 118 PHE A O 1
ATOM 966 N N . SER A 1 119 ? -0.846 -9.427 0.049 1.00 98.12 119 SER A N 1
ATOM 967 C CA . SER A 1 119 ? 0.287 -9.834 -0.783 1.00 98.12 119 SER A CA 1
ATOM 968 C C . SER A 1 119 ? 0.183 -9.146 -2.129 1.00 98.12 119 SER A C 1
ATOM 970 O O . SER A 1 119 ? -0.883 -9.153 -2.744 1.00 98.12 119 SER A O 1
ATOM 972 N N . TRP A 1 120 ? 1.284 -8.557 -2.583 1.00 98.56 120 TRP A N 1
ATOM 973 C CA . TRP A 1 120 ? 1.324 -7.882 -3.871 1.00 98.56 120 TRP A CA 1
ATOM 974 C C . TRP A 1 120 ? 2.642 -8.126 -4.590 1.00 98.56 120 TRP A C 1
ATOM 976 O O . TRP A 1 120 ? 3.698 -8.222 -3.961 1.00 98.56 120 TRP A O 1
ATOM 986 N N . THR A 1 121 ? 2.570 -8.221 -5.919 1.00 98.56 121 THR A N 1
ATOM 987 C CA . THR A 1 121 ? 3.744 -8.318 -6.790 1.00 98.56 121 THR A CA 1
ATOM 988 C C . THR A 1 121 ? 3.837 -7.077 -7.659 1.00 98.56 121 THR A C 1
ATOM 990 O O . THR A 1 121 ? 3.031 -6.881 -8.566 1.00 98.56 121 THR A O 1
ATOM 993 N N . TYR A 1 122 ? 4.857 -6.272 -7.389 1.00 98.44 122 TYR A N 1
ATOM 994 C CA . TYR A 1 122 ? 5.265 -5.162 -8.231 1.00 98.44 122 TYR A CA 1
ATOM 995 C C . TYR A 1 122 ? 6.095 -5.685 -9.402 1.00 98.44 122 TYR A C 1
ATOM 997 O O . TYR A 1 122 ? 7.001 -6.506 -9.231 1.00 98.44 122 TYR A O 1
ATOM 1005 N N . LYS A 1 123 ? 5.789 -5.198 -10.601 1.00 98.31 123 LYS A N 1
ATOM 1006 C CA . LYS A 1 123 ? 6.552 -5.472 -11.818 1.00 98.31 123 LYS A CA 1
ATOM 1007 C C . LYS A 1 123 ? 7.868 -4.697 -11.792 1.00 98.31 123 LYS A C 1
ATOM 1009 O O . LYS A 1 123 ? 7.954 -3.646 -11.161 1.00 98.31 123 LYS A O 1
ATOM 1014 N N . ALA A 1 124 ? 8.868 -5.202 -12.509 1.00 97.75 124 ALA A N 1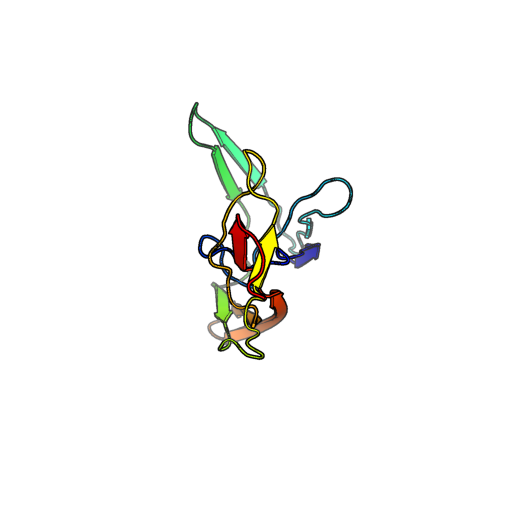
ATOM 1015 C CA . ALA A 1 124 ? 10.053 -4.413 -12.807 1.00 97.75 124 ALA A CA 1
ATOM 1016 C C . ALA A 1 124 ? 9.688 -3.313 -13.809 1.00 97.75 124 ALA A C 1
ATOM 1018 O O . ALA A 1 124 ? 9.080 -3.593 -14.845 1.00 97.75 124 ALA A O 1
ATOM 1019 N N . GLU A 1 125 ? 10.030 -2.072 -13.484 1.00 95.62 125 GLU A N 1
ATOM 1020 C CA . GLU A 1 125 ? 9.833 -0.934 -14.375 1.00 95.62 125 GLU A CA 1
ATOM 1021 C C . GLU A 1 125 ? 10.920 -0.956 -15.456 1.00 95.62 125 GLU A C 1
ATOM 1023 O O . GLU A 1 125 ? 12.094 -1.074 -15.103 1.00 95.62 125 GLU A O 1
ATOM 1028 N N . PRO A 1 126 ? 10.579 -0.875 -16.753 1.00 94.31 126 PRO A N 1
ATOM 1029 C CA . PRO A 1 126 ? 11.578 -0.865 -17.815 1.00 94.31 126 PRO A CA 1
ATOM 1030 C C . PRO A 1 126 ? 12.606 0.257 -17.645 1.00 94.31 126 PRO A C 1
ATOM 1032 O O . PRO A 1 126 ? 12.276 1.348 -17.182 1.00 94.31 126 PRO A O 1
ATOM 1035 N N . ASN A 1 127 ? 13.840 -0.023 -18.059 1.00 95.06 127 ASN A N 1
ATOM 1036 C CA . ASN A 1 127 ? 14.868 0.986 -18.290 1.00 95.06 127 ASN A CA 1
ATOM 1037 C C . ASN A 1 127 ? 14.713 1.471 -19.736 1.00 95.06 127 ASN A C 1
ATOM 1039 O O . ASN A 1 127 ? 15.008 0.719 -20.668 1.00 95.06 127 ASN A O 1
ATOM 1043 N N . PHE A 1 128 ? 14.187 2.677 -19.927 1.00 94.75 128 PHE A N 1
ATOM 1044 C CA . PHE A 1 128 ? 14.065 3.286 -21.244 1.00 94.75 128 PHE A CA 1
ATOM 1045 C C . PHE A 1 128 ? 15.327 4.072 -21.580 1.00 94.75 128 PHE A C 1
ATOM 1047 O O . PHE A 1 128 ? 15.718 4.969 -20.837 1.00 94.75 128 PHE A O 1
ATOM 1054 N N . VAL A 1 129 ? 15.917 3.758 -22.733 1.00 95.38 129 VAL A N 1
ATOM 1055 C CA . VAL A 1 129 ? 17.076 4.464 -23.291 1.00 95.38 129 VAL A CA 1
ATOM 1056 C C . VAL A 1 129 ? 16.655 5.145 -24.588 1.00 95.38 129 VAL A C 1
ATOM 1058 O O . VAL A 1 129 ? 16.095 4.492 -25.474 1.00 95.38 129 VAL A O 1
ATOM 1061 N N . CYS A 1 130 ? 16.935 6.443 -24.714 1.00 94.44 130 CYS A N 1
ATOM 1062 C CA . CYS A 1 130 ? 16.620 7.219 -25.910 1.00 94.44 130 CYS A CA 1
ATOM 1063 C C . CYS A 1 130 ? 17.765 7.118 -26.914 1.00 94.44 130 CYS A C 1
ATOM 1065 O O . CYS A 1 130 ? 18.677 7.942 -26.951 1.00 94.44 130 CYS A O 1
ATOM 1067 N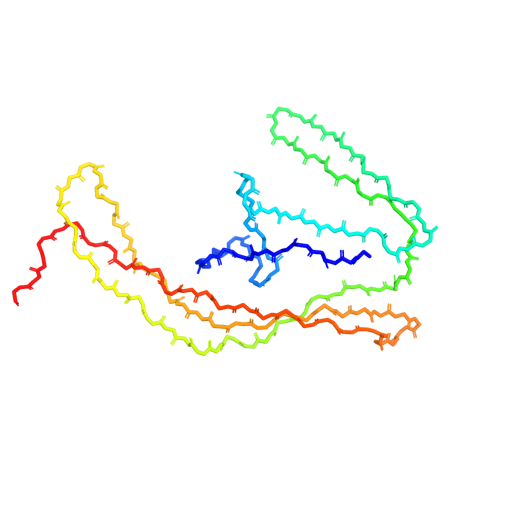 N . GLY A 1 131 ? 17.727 6.088 -27.749 1.00 91.12 131 GLY A N 1
ATOM 1068 C CA . GLY A 1 131 ? 18.784 5.828 -28.711 1.00 91.12 131 GLY A CA 1
ATOM 1069 C C . GLY A 1 131 ? 18.595 4.501 -29.421 1.00 91.12 131 GLY A C 1
ATOM 1070 O O . GLY A 1 131 ? 17.734 3.699 -29.067 1.00 91.12 131 GLY A O 1
ATOM 1071 N N . LYS A 1 132 ? 19.423 4.260 -30.439 1.00 85.50 132 LYS A N 1
ATOM 1072 C CA . LYS A 1 132 ? 19.402 2.986 -31.159 1.00 85.50 132 LYS A CA 1
ATOM 1073 C C . LYS A 1 132 ? 19.835 1.854 -30.233 1.00 85.50 132 LYS A C 1
ATOM 1075 O O . LYS A 1 132 ? 20.805 2.002 -29.488 1.00 85.50 132 LYS A O 1
ATOM 1080 N N . ALA A 1 133 ? 19.139 0.723 -30.330 1.00 84.44 133 ALA A N 1
ATOM 1081 C CA . ALA A 1 133 ? 19.605 -0.509 -29.718 1.00 84.44 133 ALA A CA 1
ATOM 1082 C C . ALA A 1 133 ? 21.014 -0.842 -30.244 1.00 84.44 133 ALA A C 1
ATOM 1084 O O . ALA A 1 133 ? 21.265 -0.661 -31.442 1.00 84.44 133 ALA A O 1
ATOM 1085 N N . PRO A 1 134 ? 21.938 -1.289 -29.379 1.00 83.50 134 PRO A N 1
ATOM 1086 C CA . PRO A 1 134 ? 23.220 -1.805 -29.825 1.00 83.50 134 PRO A CA 1
ATOM 1087 C C . PRO A 1 134 ? 22.984 -3.003 -30.753 1.00 83.50 134 PRO A C 1
ATOM 1089 O O . PRO A 1 134 ? 22.039 -3.769 -30.548 1.00 83.50 134 PRO A O 1
ATOM 1092 N N . ALA A 1 135 ? 23.809 -3.096 -31.796 1.00 72.12 135 ALA A N 1
ATOM 1093 C CA . ALA A 1 135 ? 23.776 -4.176 -32.781 1.00 72.12 135 ALA A CA 1
ATOM 1094 C C . ALA A 1 135 ? 24.228 -5.517 -32.186 1.00 72.12 135 ALA A C 1
ATOM 1096 O O . ALA A 1 135 ? 25.086 -5.494 -31.271 1.00 72.12 135 ALA A O 1
#

InterPro domains:
  IPR007391 Vancomycin resistance VanW [PF04294] (1-57)
  IPR052913 Glycopeptide antibiotic resistance protein [PTHR35788] (4-128)

Organism: NCBI:txid1076125

Secondary structure (DSSP, 8-state):
-EEEE----SS--TTS-TTS----BTTTB--EEE--SSS--EEEEEE-SS-EEEEEE----SSEEEEEEPPPEEEEPPPEEEE--STT------B-EEEEEEEEEEEETTEEEEEEEEEEEEPPBPEEEESPPP-

pLDDT: mean 95.58, std 3.52, range [72.12, 98.81]

Sequence (135 aa):
MQDVEHKPHSYYFSRYPPVIESTIFPPYLDFKFKNNTDYGVLIDTSYTSSTLTVSVWSTKVYDSVTTEWSARRNITQPKTTYLEPGPKCIETAGLPGFTQDAYRIFKKGGKVVKREKFSWTYKAEPNFVCGKAPA

Radius of gyration: 20.31 Å; chains: 1; bounding box: 45×40×59 Å